Protein AF-A0A356JAR1-F1 (afdb_monomer)

Mean predicted aligned error: 13.8 Å

Solvent-accessible surface area (backbone atoms only — not comparable to full-atom values): 7962 Å² total; per-residue (Å²): 110,67,71,59,52,53,56,46,51,52,55,47,26,56,53,39,48,64,63,37,62,79,44,54,67,64,45,51,50,56,46,52,51,20,52,53,42,21,51,53,11,51,49,42,40,48,52,51,53,51,48,56,52,43,56,74,73,38,99,58,83,70,86,77,63,90,81,60,62,88,55,57,18,58,49,31,30,50,52,14,46,49,47,20,57,72,58,41,41,46,63,52,72,76,45,36,68,58,60,52,51,52,48,52,55,50,52,50,54,50,51,56,50,51,50,52,52,51,52,55,50,53,52,52,51,51,51,52,52,52,51,52,52,53,52,50,56,54,50,54,61,49,56,70,72,75,110

Foldseek 3Di:
DVVVVVVVLVVLLVVLCVVCVVPVVVLCVLQVVLVVLLVVLVVVLVVLVVQVVVVVVDVDPPPDPPPDPPCSSVVSNVSSVVSCSNNSCVCCVVCVVVVVVVVVVVVVVVVVVVVVVVVVVVVVVVVVVVVVVVVVVVVVVVVVVVD

Radius of gyration: 31.81 Å; Cα contacts (8 Å, |Δi|>4): 70; chains: 1; bounding box: 63×24×103 Å

Sequence (147 aa):
MLKRIVNYFDKLEDKVRHRLSRQPILYAFIGGTGVIIFWRGVWHLNDFVVAEILKKSSNVSAIGVDSLPWWDGASSVIAGGAMLLITGILVPSFIGNEVIISGIRKEKKIAEKTEEEVETELEKIKSVEKEMKTVIEKLSGIEEKIV

pLDDT: mean 75.31, std 12.37, range [52.38, 96.0]

Secondary structure (DSSP, 8-state):
-HHHHHHHHHHHHHHHHHHHTTSHHHHHHHHHHHHHHHHHHHHHHHHHHHHHHHHHH-S---TTGGGS-THHHHHHHHHHHHHHHHHT-HHHHHHHHHHHHHHHHHHHHHHHHHHHHHHHHHHHHHHHHHHHHHHHHHHHHHHHHH-

Structure (mmCIF, N/CA/C/O backbone):
data_AF-A0A356JAR1-F1
#
_entry.id   AF-A0A356JAR1-F1
#
loop_
_atom_site.group_PDB
_atom_site.id
_atom_site.type_symbol
_atom_site.label_atom_id
_atom_site.label_alt_id
_atom_site.label_comp_id
_atom_site.label_asym_id
_atom_site.label_entity_id
_atom_site.label_seq_id
_atom_site.pdbx_PDB_ins_code
_atom_site.Cartn_x
_atom_site.Cartn_y
_atom_site.Cartn_z
_atom_site.occupancy
_atom_site.B_iso_or_equiv
_atom_site.auth_seq_id
_atom_site.auth_comp_id
_atom_site.auth_asym_id
_atom_site.auth_atom_id
_atom_site.pdbx_PDB_model_num
ATOM 1 N N . MET A 1 1 ? 16.865 9.811 5.964 1.00 57.25 1 MET A N 1
ATOM 2 C CA . MET A 1 1 ? 16.122 10.330 4.791 1.00 57.25 1 MET A CA 1
ATOM 3 C C . MET A 1 1 ? 15.091 9.335 4.267 1.00 57.25 1 MET A C 1
ATOM 5 O O . MET A 1 1 ? 13.929 9.710 4.207 1.00 57.25 1 MET A O 1
ATOM 9 N N . LEU A 1 2 ? 15.457 8.069 4.018 1.00 52.38 2 LEU A N 1
ATOM 10 C CA . LEU A 1 2 ? 14.526 7.011 3.578 1.00 52.38 2 LEU A CA 1
ATOM 11 C C . LEU A 1 2 ? 13.255 6.873 4.437 1.00 52.38 2 LEU A C 1
ATOM 13 O O . LEU A 1 2 ? 12.162 6.944 3.894 1.00 52.38 2 LEU A O 1
ATOM 17 N N . LYS A 1 3 ? 13.366 6.806 5.773 1.00 64.12 3 LYS A N 1
ATOM 18 C CA . LYS A 1 3 ? 12.192 6.747 6.678 1.00 64.12 3 LYS A CA 1
ATOM 19 C C . LYS A 1 3 ? 11.199 7.903 6.488 1.00 64.12 3 LYS A C 1
ATOM 21 O O . LYS A 1 3 ? 10.002 7.727 6.658 1.00 64.12 3 LYS A O 1
ATOM 26 N N . ARG A 1 4 ? 11.692 9.097 6.144 1.00 60.91 4 ARG A N 1
ATOM 27 C CA . ARG A 1 4 ? 10.862 10.300 5.971 1.00 60.91 4 ARG A CA 1
ATOM 28 C C . ARG A 1 4 ? 10.111 10.272 4.640 1.00 60.91 4 ARG A C 1
ATOM 30 O O . ARG A 1 4 ? 8.975 10.721 4.590 1.00 60.91 4 ARG A O 1
ATOM 37 N N . ILE A 1 5 ? 10.749 9.719 3.608 1.00 61.94 5 ILE A N 1
ATOM 38 C CA . ILE A 1 5 ? 10.155 9.487 2.288 1.00 61.94 5 ILE A CA 1
ATOM 39 C C . ILE A 1 5 ? 9.091 8.391 2.393 1.00 61.94 5 ILE A C 1
ATOM 41 O O . ILE A 1 5 ? 7.964 8.608 1.970 1.00 61.94 5 ILE A O 1
ATOM 45 N N . VAL A 1 6 ? 9.403 7.271 3.049 1.00 65.50 6 VAL A N 1
ATOM 46 C CA . VAL A 1 6 ? 8.445 6.177 3.281 1.00 65.50 6 VAL A CA 1
ATOM 47 C C . VAL A 1 6 ? 7.215 6.681 4.040 1.00 65.50 6 VAL A C 1
ATOM 49 O O . VAL A 1 6 ? 6.108 6.534 3.545 1.00 65.50 6 VAL A O 1
ATOM 52 N N . ASN A 1 7 ? 7.395 7.401 5.153 1.00 69.50 7 ASN A N 1
ATOM 53 C CA . ASN A 1 7 ? 6.271 7.973 5.909 1.00 69.50 7 ASN A CA 1
ATOM 54 C C . ASN A 1 7 ? 5.465 9.028 5.125 1.00 69.50 7 ASN A C 1
ATOM 56 O O . ASN A 1 7 ? 4.324 9.319 5.480 1.00 69.50 7 ASN A O 1
ATOM 60 N N . TYR A 1 8 ? 6.066 9.671 4.120 1.00 69.75 8 TYR A N 1
ATOM 61 C CA . TYR A 1 8 ? 5.371 10.621 3.252 1.00 69.75 8 TYR A CA 1
ATOM 62 C C . TYR A 1 8 ? 4.481 9.891 2.244 1.00 69.75 8 TYR A C 1
ATOM 64 O O . TYR A 1 8 ? 3.321 10.265 2.092 1.00 69.75 8 TYR A O 1
ATOM 72 N N . PHE A 1 9 ? 5.002 8.831 1.618 1.00 66.94 9 PHE A N 1
ATOM 73 C CA . PHE A 1 9 ? 4.233 7.968 0.721 1.00 66.94 9 PHE A CA 1
ATOM 74 C C . PHE A 1 9 ? 3.109 7.230 1.449 1.00 66.94 9 PHE A C 1
ATOM 76 O O . PHE A 1 9 ? 2.009 7.197 0.922 1.00 66.94 9 PHE A O 1
ATOM 83 N N . ASP A 1 10 ? 3.336 6.769 2.679 1.00 67.31 10 ASP A N 1
ATOM 84 C CA . ASP A 1 10 ? 2.324 6.105 3.517 1.00 67.31 10 ASP A CA 1
ATOM 85 C C . ASP A 1 10 ? 1.116 7.033 3.782 1.00 67.31 10 ASP A C 1
ATOM 87 O O . ASP A 1 10 ? -0.041 6.696 3.544 1.00 67.31 10 ASP A O 1
ATOM 91 N N . LYS A 1 11 ? 1.385 8.299 4.136 1.00 72.00 11 LYS A N 1
ATOM 92 C CA . LYS A 1 11 ? 0.337 9.322 4.318 1.00 72.00 11 LYS A CA 1
ATOM 93 C C . LYS A 1 11 ? -0.365 9.720 3.019 1.00 72.00 11 LYS A C 1
ATOM 95 O O . LYS A 1 11 ? -1.522 10.140 3.056 1.00 72.00 11 LYS A O 1
ATOM 100 N N . LEU A 1 12 ? 0.342 9.681 1.890 1.00 69.38 12 LEU A N 1
ATOM 101 C CA . LEU A 1 12 ? -0.227 9.941 0.566 1.00 69.38 12 LEU A CA 1
ATOM 102 C C . LEU A 1 12 ? -1.134 8.789 0.137 1.00 69.38 12 LEU A C 1
ATOM 104 O O . LEU A 1 12 ? -2.244 9.046 -0.324 1.00 69.38 12 LEU A O 1
ATOM 108 N N . GLU A 1 13 ? -0.693 7.551 0.352 1.00 67.94 13 GLU A N 1
ATOM 109 C CA . GLU A 1 13 ? -1.439 6.327 0.083 1.00 67.94 13 GLU A CA 1
ATOM 110 C C . GLU A 1 13 ? -2.747 6.309 0.870 1.00 67.94 13 GLU A C 1
ATOM 112 O O . GLU A 1 13 ? -3.807 6.197 0.257 1.00 67.94 13 GLU A O 1
ATOM 117 N N . ASP A 1 14 ? -2.711 6.544 2.183 1.00 69.00 14 ASP A N 1
ATOM 118 C CA . ASP A 1 14 ? -3.917 6.590 3.019 1.00 69.00 14 ASP A CA 1
ATOM 119 C C . ASP A 1 14 ? -4.912 7.657 2.545 1.00 69.00 14 ASP A C 1
ATOM 121 O O . ASP A 1 14 ? -6.127 7.437 2.489 1.00 69.00 14 ASP A O 1
ATOM 125 N N . LYS A 1 15 ? -4.405 8.827 2.145 1.00 70.69 15 LYS A N 1
ATOM 126 C CA . LYS A 1 15 ? -5.236 9.951 1.699 1.00 70.69 15 LYS A CA 1
ATOM 127 C C . LYS A 1 15 ? -5.864 9.699 0.330 1.00 70.69 15 LYS A C 1
ATOM 129 O O . LYS A 1 15 ? -7.029 10.044 0.115 1.00 70.69 15 LYS A O 1
ATOM 134 N N . VAL A 1 16 ? -5.108 9.106 -0.592 1.00 69.31 16 VAL A N 1
ATOM 135 C CA . VAL A 1 16 ? -5.587 8.719 -1.924 1.00 69.31 16 VAL A CA 1
ATOM 136 C C . VAL A 1 16 ? -6.572 7.562 -1.801 1.00 69.31 16 VAL A C 1
ATOM 138 O O . VAL A 1 16 ? -7.661 7.653 -2.361 1.00 69.31 16 VAL A O 1
ATOM 141 N N . ARG A 1 17 ? -6.269 6.545 -0.989 1.00 68.06 17 ARG A N 1
ATOM 142 C CA . ARG A 1 17 ? -7.137 5.394 -0.716 1.00 68.06 17 ARG A CA 1
ATOM 143 C C . ARG A 1 17 ? -8.472 5.825 -0.106 1.00 68.06 17 ARG A C 1
ATOM 145 O O . ARG A 1 17 ? -9.517 5.394 -0.584 1.00 68.06 17 ARG A O 1
ATOM 152 N N . HIS A 1 18 ? -8.467 6.738 0.867 1.00 68.00 18 HIS A N 1
ATOM 153 C CA . HIS A 1 18 ? -9.699 7.268 1.463 1.00 68.00 18 HIS A CA 1
ATOM 154 C C . HIS A 1 18 ? -10.546 8.084 0.469 1.00 68.00 18 HIS A C 1
ATOM 156 O O . HIS A 1 18 ? -11.774 8.004 0.475 1.00 68.00 18 HIS A O 1
ATOM 162 N N . ARG A 1 19 ? -9.908 8.877 -0.402 1.00 65.00 19 ARG A N 1
ATOM 163 C CA . ARG A 1 19 ? -10.613 9.730 -1.372 1.00 65.00 19 ARG A CA 1
ATOM 164 C C . ARG A 1 19 ? -11.127 8.947 -2.583 1.00 65.00 19 ARG A C 1
ATOM 166 O O . ARG A 1 19 ? -12.219 9.246 -3.058 1.00 65.00 19 ARG A O 1
ATOM 173 N N . LEU A 1 20 ? -10.370 7.964 -3.072 1.00 59.41 20 LEU A N 1
ATOM 174 C CA . LEU A 1 20 ? -10.729 7.158 -4.242 1.00 59.41 20 LEU A CA 1
ATOM 175 C C . LEU A 1 20 ? -11.596 5.936 -3.912 1.00 59.41 20 LEU A C 1
ATOM 177 O O . LEU A 1 20 ? -12.285 5.461 -4.811 1.00 59.41 20 LEU A O 1
ATOM 181 N N . SER A 1 21 ? -11.682 5.474 -2.655 1.00 58.75 21 SER A N 1
ATOM 182 C CA . SER A 1 21 ? -12.635 4.407 -2.282 1.00 58.75 21 SER A CA 1
ATOM 183 C C . SER A 1 21 ? -14.102 4.821 -2.443 1.00 58.75 21 SER A C 1
ATOM 185 O O . SER A 1 21 ? -14.976 3.966 -2.551 1.00 58.75 21 SER A O 1
ATOM 187 N N . ARG A 1 22 ? -14.378 6.129 -2.540 1.00 72.38 22 ARG A N 1
ATOM 188 C CA . ARG A 1 22 ? -15.699 6.659 -2.905 1.00 72.38 22 ARG A CA 1
ATOM 189 C C . ARG A 1 22 ? -16.071 6.400 -4.373 1.00 72.38 22 ARG A C 1
ATOM 191 O O . ARG A 1 22 ? -17.247 6.486 -4.710 1.00 72.38 22 ARG A O 1
ATOM 198 N N . GLN A 1 23 ? -15.102 6.083 -5.239 1.00 75.00 23 GLN A N 1
ATOM 199 C CA . GLN A 1 23 ? -15.303 5.726 -6.650 1.00 75.00 23 GLN A CA 1
ATOM 200 C C . GLN A 1 23 ? -14.437 4.505 -7.034 1.00 75.00 23 GLN A C 1
ATOM 202 O O . GLN A 1 23 ? -13.480 4.632 -7.807 1.00 75.00 23 GLN A O 1
ATOM 207 N N . PRO A 1 24 ? -14.770 3.304 -6.518 1.00 72.19 24 PRO A N 1
ATOM 208 C CA . PRO A 1 24 ? -13.902 2.125 -6.594 1.00 72.19 24 PRO A CA 1
ATOM 209 C C . PRO A 1 24 ? -13.610 1.664 -8.031 1.00 72.19 24 PRO A C 1
ATOM 211 O O . PRO A 1 24 ? -12.517 1.185 -8.313 1.00 72.19 24 PRO A O 1
ATOM 214 N N . ILE A 1 25 ? -14.551 1.859 -8.959 1.00 75.12 25 ILE A N 1
ATOM 215 C CA . ILE A 1 25 ? -14.415 1.427 -10.360 1.00 75.12 25 ILE A CA 1
ATOM 216 C C . ILE A 1 25 ? -13.356 2.253 -11.104 1.00 75.12 25 ILE A C 1
ATOM 218 O O . ILE A 1 25 ? -12.477 1.691 -11.753 1.00 75.12 25 ILE A O 1
ATOM 222 N N . LEU A 1 26 ? -13.400 3.585 -10.988 1.00 73.75 26 LEU A N 1
ATOM 223 C CA . LEU A 1 26 ? -12.426 4.471 -11.638 1.00 73.75 26 LEU A CA 1
ATOM 224 C C . LEU A 1 26 ? -11.023 4.264 -11.066 1.00 73.75 26 LEU A C 1
ATOM 226 O O . LEU A 1 26 ? -10.040 4.268 -11.805 1.00 73.75 26 LEU A O 1
ATOM 230 N N . TYR A 1 27 ? -10.941 4.032 -9.756 1.00 73.12 27 TYR A N 1
ATOM 231 C CA . TYR A 1 27 ? -9.687 3.713 -9.091 1.00 73.12 27 TYR A CA 1
ATOM 232 C C . TYR A 1 27 ? -9.073 2.414 -9.607 1.00 73.12 27 TYR A C 1
ATOM 234 O O . TYR A 1 27 ? -7.905 2.403 -9.993 1.00 73.12 27 TYR A O 1
ATOM 242 N N . ALA A 1 28 ? -9.870 1.345 -9.673 1.00 75.31 28 ALA A N 1
ATOM 243 C CA . ALA A 1 28 ? -9.426 0.061 -10.199 1.00 75.31 28 ALA A CA 1
ATOM 244 C C . ALA A 1 28 ? -8.989 0.170 -11.666 1.00 75.31 28 ALA A C 1
ATOM 246 O O . ALA A 1 28 ? -7.995 -0.435 -12.056 1.00 75.31 28 ALA A O 1
ATOM 247 N N . PHE A 1 29 ? -9.681 0.983 -12.468 1.00 81.06 29 PHE A N 1
ATOM 248 C CA . PHE A 1 29 ? -9.345 1.183 -13.873 1.00 81.06 29 PHE A CA 1
ATOM 249 C C . PHE A 1 29 ? -8.012 1.920 -14.066 1.00 81.06 29 PHE A C 1
ATOM 251 O O . PHE A 1 29 ? -7.143 1.445 -14.798 1.00 81.06 29 PHE A O 1
ATOM 258 N N . ILE A 1 30 ? -7.812 3.053 -13.384 1.00 80.69 30 ILE A N 1
ATOM 259 C CA . ILE A 1 30 ? -6.566 3.835 -13.466 1.00 80.69 30 ILE A CA 1
ATOM 260 C C . ILE A 1 30 ? -5.401 3.035 -12.873 1.00 80.69 30 ILE A C 1
ATOM 262 O O . ILE A 1 30 ? -4.322 2.980 -13.461 1.00 80.69 30 ILE A O 1
ATOM 266 N N . GLY A 1 31 ? -5.637 2.371 -11.741 1.00 77.25 31 GLY A N 1
ATOM 267 C CA . GLY A 1 31 ? -4.671 1.498 -11.091 1.00 77.25 31 GLY A CA 1
ATOM 268 C C . GLY A 1 31 ? -4.243 0.329 -11.963 1.00 77.25 31 GLY A C 1
ATOM 269 O O . GLY A 1 31 ? -3.055 0.160 -12.222 1.00 77.25 31 GLY A O 1
ATOM 270 N N . GLY A 1 32 ? -5.209 -0.437 -12.471 1.00 79.19 32 GLY A N 1
ATOM 271 C CA . GLY A 1 32 ? -4.961 -1.573 -13.356 1.00 79.19 32 GLY A CA 1
ATOM 272 C C . GLY A 1 32 ? -4.240 -1.162 -14.638 1.00 79.19 32 GLY A C 1
ATOM 273 O O . GLY A 1 32 ? -3.269 -1.805 -15.029 1.00 79.19 32 GLY A O 1
ATOM 274 N N . THR A 1 33 ? -4.633 -0.038 -15.242 1.00 83.31 33 THR A N 1
ATOM 275 C CA . THR A 1 33 ? -3.934 0.525 -16.409 1.00 83.31 33 THR A CA 1
ATOM 276 C C . THR A 1 33 ? -2.484 0.882 -16.070 1.00 83.31 33 THR A C 1
ATOM 278 O O . THR A 1 33 ? -1.575 0.541 -16.825 1.00 83.31 33 THR A O 1
ATOM 281 N N . GLY A 1 34 ? -2.246 1.499 -14.909 1.00 81.69 34 GLY A N 1
ATOM 282 C CA . GLY A 1 34 ? -0.902 1.804 -14.415 1.00 81.69 34 GLY A CA 1
ATOM 283 C C . GLY A 1 34 ? -0.034 0.556 -14.227 1.00 81.69 34 GLY A C 1
ATOM 284 O O . GLY A 1 34 ? 1.128 0.567 -14.629 1.00 81.69 34 GLY A O 1
ATOM 285 N N . VAL A 1 35 ? -0.597 -0.537 -13.693 1.00 82.62 35 VAL A N 1
ATOM 286 C CA . VAL A 1 35 ? 0.111 -1.822 -13.526 1.00 82.62 35 VAL A CA 1
ATOM 287 C C . VAL A 1 35 ? 0.503 -2.403 -14.881 1.00 82.62 35 VAL A C 1
ATOM 289 O O . VAL A 1 35 ? 1.646 -2.818 -15.065 1.00 82.62 35 VAL A O 1
ATOM 292 N N . ILE A 1 36 ? -0.415 -2.393 -15.850 1.00 84.56 36 ILE A N 1
ATOM 293 C CA . ILE A 1 36 ? -0.160 -2.925 -17.194 1.00 84.56 36 ILE A CA 1
ATOM 294 C C . ILE A 1 36 ? 0.925 -2.106 -17.906 1.00 84.56 36 ILE A C 1
ATOM 296 O O . ILE A 1 36 ? 1.843 -2.691 -18.476 1.00 84.56 36 ILE A O 1
ATOM 300 N N . ILE A 1 37 ? 0.863 -0.770 -17.850 1.00 81.44 37 ILE A N 1
ATOM 301 C CA . ILE A 1 37 ? 1.880 0.112 -18.450 1.00 81.44 37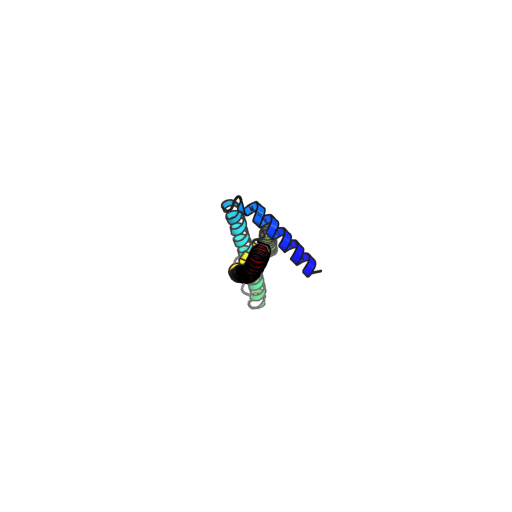 ILE A CA 1
ATOM 302 C C . ILE A 1 37 ? 3.242 -0.105 -17.789 1.00 81.44 37 ILE A C 1
ATOM 304 O O . ILE A 1 37 ? 4.252 -0.199 -18.486 1.00 81.44 37 ILE A O 1
ATOM 308 N N . PHE A 1 38 ? 3.271 -0.226 -16.461 1.00 83.25 38 PHE A N 1
ATOM 309 C CA . PHE A 1 38 ? 4.498 -0.499 -15.725 1.00 83.25 38 PHE A CA 1
ATOM 310 C C . PHE A 1 38 ? 5.114 -1.836 -16.145 1.00 83.25 38 PHE A C 1
ATOM 312 O O . PHE A 1 38 ? 6.284 -1.879 -16.514 1.00 83.25 38 PHE A O 1
ATOM 319 N N . TRP A 1 39 ? 4.325 -2.915 -16.152 1.00 79.69 39 TRP A N 1
ATOM 320 C CA . TRP A 1 39 ? 4.818 -4.237 -16.532 1.00 79.69 39 TRP A CA 1
ATOM 321 C C . TRP A 1 39 ? 5.261 -4.275 -17.994 1.00 79.69 39 TRP A C 1
ATOM 323 O O . TRP A 1 39 ? 6.319 -4.818 -18.297 1.00 79.69 39 TRP A O 1
ATOM 333 N N . ARG A 1 40 ? 4.521 -3.618 -18.895 1.00 80.19 40 ARG A N 1
ATOM 334 C CA . ARG A 1 40 ? 4.929 -3.434 -20.294 1.00 80.19 40 ARG A CA 1
ATOM 335 C C . ARG A 1 40 ? 6.297 -2.754 -20.397 1.00 80.19 40 ARG A C 1
ATOM 337 O O . ARG A 1 40 ? 7.132 -3.199 -21.177 1.00 80.19 40 ARG A O 1
ATOM 344 N N . GLY A 1 41 ? 6.551 -1.723 -19.594 1.00 80.25 41 GLY A N 1
ATOM 345 C CA . GLY A 1 41 ? 7.863 -1.081 -19.543 1.00 80.25 41 GLY A CA 1
ATOM 346 C C . GLY A 1 41 ? 8.969 -1.997 -19.022 1.00 80.25 41 GLY A C 1
ATOM 347 O O . GLY A 1 41 ? 10.073 -1.983 -19.561 1.00 80.25 41 GLY A O 1
ATOM 348 N N . VAL A 1 42 ? 8.673 -2.842 -18.028 1.00 77.81 42 VAL A N 1
ATOM 349 C CA . VAL A 1 42 ? 9.624 -3.844 -17.513 1.00 77.81 42 VAL A CA 1
ATOM 350 C C . VAL A 1 42 ? 10.014 -4.843 -18.608 1.00 77.81 42 VAL A C 1
ATOM 352 O O . VAL A 1 42 ? 11.199 -5.147 -18.743 1.00 77.81 42 VAL A O 1
ATOM 355 N N . TRP A 1 43 ? 9.061 -5.295 -19.432 1.00 75.12 43 TRP A N 1
ATOM 356 C CA . TRP A 1 43 ? 9.353 -6.145 -20.594 1.00 75.12 43 TRP A CA 1
ATOM 357 C C . TRP A 1 43 ? 10.264 -5.451 -21.601 1.00 75.12 43 TRP A C 1
ATOM 359 O O . TRP A 1 43 ? 11.291 -6.009 -21.960 1.00 75.12 43 TRP A O 1
ATOM 369 N N . HIS A 1 44 ? 9.959 -4.213 -21.992 1.00 75.75 44 HIS A N 1
ATOM 370 C CA . HIS A 1 44 ? 10.800 -3.475 -22.939 1.00 75.75 44 HIS A CA 1
ATOM 371 C C . HIS A 1 44 ? 12.207 -3.184 -22.395 1.00 75.75 44 HIS A C 1
ATOM 373 O O . HIS A 1 44 ? 13.176 -3.179 -23.154 1.00 75.75 44 HIS A O 1
ATOM 379 N N . LEU A 1 45 ? 12.344 -2.978 -21.082 1.00 74.00 45 LEU A N 1
ATOM 380 C CA . LEU A 1 45 ? 13.649 -2.857 -20.437 1.00 74.00 45 LEU A CA 1
ATOM 381 C C . LEU A 1 45 ? 14.425 -4.182 -20.492 1.00 74.00 45 LEU A C 1
ATOM 383 O O . LEU A 1 45 ? 15.621 -4.179 -20.780 1.00 74.00 45 LEU A O 1
ATOM 387 N N . ASN A 1 46 ? 13.749 -5.307 -20.251 1.00 71.25 46 ASN A N 1
ATOM 388 C CA . ASN A 1 46 ? 14.346 -6.632 -20.372 1.00 71.25 46 ASN A CA 1
ATOM 389 C C . ASN A 1 46 ? 14.749 -6.943 -21.820 1.00 71.25 46 ASN A C 1
ATOM 391 O O . ASN A 1 46 ? 15.867 -7.393 -22.045 1.00 71.25 46 ASN A O 1
ATOM 395 N N . ASP A 1 47 ? 13.891 -6.651 -22.796 1.00 69.00 47 ASP A N 1
ATOM 396 C CA . ASP A 1 47 ? 14.171 -6.846 -24.221 1.00 69.00 47 ASP A CA 1
ATOM 397 C C . ASP A 1 47 ? 15.392 -6.032 -24.665 1.00 69.00 47 ASP A C 1
ATOM 399 O O . ASP A 1 47 ? 16.246 -6.550 -25.381 1.00 69.00 47 ASP A O 1
ATOM 403 N N . PHE A 1 48 ? 15.531 -4.790 -24.183 1.00 68.69 48 PHE A N 1
ATOM 404 C CA . PHE A 1 48 ? 16.717 -3.966 -24.421 1.00 68.69 48 PHE A CA 1
ATOM 405 C C . PHE A 1 48 ? 17.988 -4.595 -23.829 1.00 68.69 48 PHE A C 1
ATOM 407 O O . PHE A 1 48 ? 18.995 -4.722 -24.523 1.00 68.69 48 PHE A O 1
ATOM 414 N N . VAL A 1 49 ? 17.949 -5.034 -22.566 1.00 69.62 49 VAL A N 1
ATOM 415 C CA . VAL A 1 49 ? 19.102 -5.662 -21.894 1.00 69.62 49 VAL A CA 1
ATOM 416 C C . VAL A 1 49 ? 19.496 -6.974 -22.575 1.00 69.62 49 VAL A C 1
ATOM 418 O O . VAL A 1 49 ? 20.675 -7.216 -22.826 1.00 69.62 49 VAL A O 1
ATOM 421 N N . VAL A 1 50 ? 18.517 -7.814 -22.909 1.00 68.25 50 VAL A N 1
ATOM 422 C CA . VAL A 1 50 ? 18.722 -9.090 -23.600 1.00 68.25 50 VAL A CA 1
ATOM 423 C C . VAL A 1 50 ? 19.275 -8.860 -25.006 1.00 68.25 50 VAL A C 1
ATOM 425 O O . VAL A 1 50 ? 20.217 -9.547 -25.397 1.00 68.25 50 VAL A O 1
ATOM 428 N N . ALA A 1 51 ? 18.768 -7.868 -25.742 1.00 66.56 51 ALA A N 1
ATOM 429 C CA . ALA A 1 51 ? 19.296 -7.498 -27.050 1.00 66.56 51 ALA A CA 1
ATOM 430 C C . ALA A 1 51 ? 20.742 -6.988 -26.976 1.00 66.56 51 ALA A C 1
ATOM 432 O O . ALA A 1 51 ? 21.560 -7.382 -27.803 1.00 66.56 51 ALA A O 1
ATOM 433 N N . GLU A 1 52 ? 21.087 -6.172 -25.979 1.00 65.69 52 GLU A N 1
ATOM 434 C CA . GLU A 1 52 ? 22.451 -5.666 -25.785 1.00 65.69 52 GLU A CA 1
ATOM 435 C C . GLU A 1 52 ? 23.436 -6.800 -25.437 1.00 65.69 52 GLU A C 1
ATOM 437 O O . GLU A 1 52 ? 24.561 -6.848 -25.938 1.00 65.69 52 GLU A O 1
ATOM 442 N N . ILE A 1 53 ? 22.999 -7.777 -24.635 1.00 66.56 53 ILE A N 1
ATOM 443 C CA . ILE A 1 53 ? 23.790 -8.966 -24.283 1.00 66.56 53 ILE A CA 1
ATOM 444 C C . ILE A 1 53 ? 23.946 -9.910 -25.489 1.00 66.56 53 ILE A C 1
ATOM 446 O O . ILE A 1 53 ? 25.048 -10.399 -25.750 1.00 66.56 53 ILE A O 1
ATOM 450 N N . LEU A 1 54 ? 22.878 -10.142 -26.259 1.00 64.00 54 LEU A N 1
ATOM 451 C CA . LEU A 1 54 ? 22.891 -10.995 -27.455 1.00 64.00 54 LEU A CA 1
ATOM 452 C C . LEU A 1 54 ? 23.709 -10.387 -28.603 1.00 64.00 54 LEU A C 1
ATOM 454 O O . LEU A 1 54 ? 24.484 -11.116 -29.226 1.00 64.00 54 LEU A O 1
ATOM 458 N N . LYS A 1 55 ? 23.624 -9.064 -28.828 1.00 62.41 55 LYS A N 1
ATOM 459 C CA . LYS A 1 55 ? 24.479 -8.320 -29.780 1.00 62.41 55 LYS A CA 1
ATOM 460 C C . LYS A 1 55 ? 25.966 -8.483 -29.450 1.00 62.41 55 LYS A C 1
ATOM 462 O O . LYS A 1 55 ? 26.799 -8.511 -30.350 1.00 62.41 55 LYS A O 1
ATOM 467 N N . LYS A 1 56 ? 26.305 -8.628 -28.166 1.00 62.56 56 LYS A N 1
ATOM 468 C CA . LYS A 1 56 ? 27.681 -8.827 -27.691 1.00 62.56 56 LYS A CA 1
ATOM 469 C C . LYS A 1 56 ? 28.162 -10.282 -27.782 1.00 62.56 56 LYS A C 1
ATOM 471 O O . LYS A 1 56 ? 29.364 -10.512 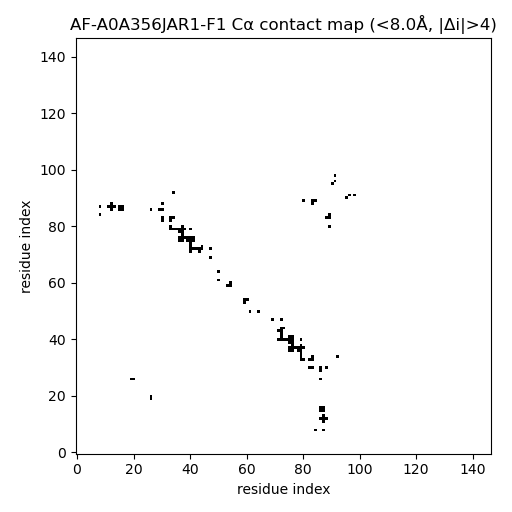-27.868 1.00 62.56 56 LYS A O 1
ATOM 476 N N . SER A 1 57 ? 27.248 -11.257 -27.750 1.00 57.28 57 SER A N 1
ATOM 477 C CA . SER A 1 57 ? 27.566 -12.695 -27.723 1.00 57.28 57 SER A CA 1
ATOM 478 C C . SER A 1 57 ? 27.519 -13.377 -29.093 1.00 57.28 57 SER A C 1
ATOM 480 O O . SER A 1 57 ? 28.135 -14.424 -29.274 1.00 57.28 57 SER A O 1
ATOM 482 N N . SER A 1 58 ? 26.788 -12.828 -30.057 1.00 53.34 58 SER A N 1
ATOM 483 C CA . SER A 1 58 ? 26.686 -13.378 -31.406 1.00 53.34 58 SER A CA 1
A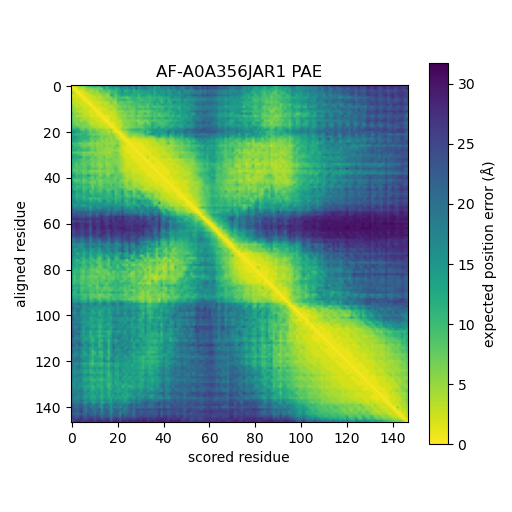TOM 484 C C . SER A 1 58 ? 26.580 -12.232 -32.403 1.00 53.34 58 SER A C 1
ATOM 486 O O . SER A 1 58 ? 25.746 -11.352 -32.221 1.00 53.34 58 SER A O 1
ATOM 488 N N . ASN A 1 59 ? 27.378 -12.264 -33.477 1.00 54.50 59 ASN A N 1
ATOM 489 C CA . ASN A 1 59 ? 27.246 -11.390 -34.657 1.00 54.50 59 ASN A CA 1
ATOM 490 C C . ASN A 1 59 ? 25.946 -11.693 -35.443 1.00 54.50 59 ASN A C 1
ATOM 492 O O . ASN A 1 59 ? 25.956 -11.820 -36.664 1.00 54.50 59 ASN A O 1
ATOM 496 N N . VAL A 1 60 ? 24.827 -11.884 -34.747 1.00 56.00 60 VAL A N 1
ATOM 497 C CA . VAL A 1 60 ? 23.503 -12.092 -35.318 1.00 56.00 60 VAL A CA 1
ATOM 498 C C . VAL A 1 60 ? 22.706 -10.835 -35.018 1.00 56.00 60 VAL A C 1
ATOM 500 O O . VAL A 1 60 ? 22.298 -10.576 -33.887 1.00 56.00 60 VAL A O 1
ATOM 503 N N . SER A 1 61 ? 22.502 -10.038 -36.059 1.00 54.62 61 SER A N 1
ATOM 504 C CA . SER A 1 61 ? 21.535 -8.952 -36.090 1.00 54.62 61 SER A CA 1
ATOM 505 C C . SER A 1 61 ? 20.133 -9.553 -35.993 1.00 54.62 61 SER A C 1
ATOM 507 O O . SER A 1 61 ? 19.511 -9.908 -36.994 1.00 54.62 61 SER A O 1
ATOM 509 N N . ALA A 1 62 ? 19.647 -9.717 -34.760 1.00 53.47 62 ALA A N 1
ATOM 510 C CA . ALA A 1 62 ? 18.260 -10.069 -34.503 1.00 53.47 62 ALA A CA 1
ATOM 511 C C . ALA A 1 62 ? 17.362 -8.962 -35.076 1.00 53.47 62 ALA A C 1
ATOM 513 O O . ALA A 1 62 ? 17.318 -7.831 -34.590 1.00 53.47 62 ALA A O 1
ATOM 514 N N . ILE A 1 63 ? 16.706 -9.320 -36.175 1.00 53.50 63 ILE A N 1
ATOM 515 C CA . ILE A 1 63 ? 15.785 -8.521 -36.974 1.00 53.50 63 ILE A CA 1
ATOM 516 C C . ILE A 1 63 ? 14.731 -7.888 -36.048 1.00 53.50 63 ILE A C 1
ATOM 518 O O . ILE A 1 63 ? 13.945 -8.604 -35.434 1.00 53.50 63 ILE A O 1
ATOM 522 N N . GLY A 1 64 ? 14.715 -6.551 -35.955 1.00 55.94 64 GLY A N 1
ATOM 523 C CA . GLY A 1 64 ? 13.599 -5.777 -35.386 1.00 55.94 64 GLY A CA 1
ATOM 524 C C . GLY A 1 64 ? 13.892 -4.879 -34.176 1.00 55.94 64 GLY A C 1
ATOM 525 O O . GLY A 1 64 ? 13.026 -4.091 -33.810 1.00 55.94 64 GLY A O 1
ATOM 526 N N . VAL A 1 65 ? 15.082 -4.934 -33.565 1.00 52.81 65 VAL A N 1
ATOM 527 C CA . VAL A 1 65 ? 15.387 -4.130 -32.354 1.00 52.81 65 VAL A CA 1
ATOM 528 C C . VAL A 1 65 ? 15.842 -2.696 -32.677 1.00 52.81 65 VAL A C 1
ATOM 530 O O . VAL A 1 65 ? 15.774 -1.812 -31.829 1.00 52.81 65 VAL A O 1
ATOM 533 N N . ASP A 1 66 ? 16.260 -2.421 -33.912 1.00 52.75 66 ASP A N 1
ATOM 534 C CA . ASP A 1 66 ? 16.903 -1.144 -34.259 1.00 52.75 66 ASP A CA 1
ATOM 535 C C . ASP A 1 66 ? 15.929 0.047 -34.400 1.00 52.75 66 ASP A C 1
ATOM 537 O O . ASP A 1 66 ? 16.374 1.187 -34.525 1.00 52.75 66 ASP A O 1
ATOM 541 N N . SER A 1 67 ? 14.609 -0.176 -34.351 1.00 57.12 67 SER A N 1
ATOM 542 C CA . SER A 1 67 ? 13.603 0.892 -34.487 1.00 57.12 67 SER A CA 1
ATOM 543 C C . SER A 1 67 ? 12.956 1.346 -33.177 1.00 57.12 67 SER A C 1
ATOM 545 O O . SER A 1 67 ? 12.140 2.267 -33.208 1.00 57.12 67 SER A O 1
ATOM 547 N N . LEU A 1 68 ? 13.273 0.725 -32.037 1.00 56.81 68 LEU A N 1
ATOM 548 C CA . LEU A 1 68 ? 12.738 1.156 -30.745 1.00 56.81 68 LEU A CA 1
ATOM 549 C C . LEU A 1 68 ? 13.753 2.062 -30.039 1.00 56.81 68 LEU A C 1
ATOM 551 O O . LEU A 1 68 ? 14.888 1.645 -29.800 1.00 56.81 68 LEU A O 1
ATOM 555 N N . PRO A 1 69 ? 13.385 3.313 -29.709 1.00 65.56 69 PRO A N 1
ATOM 556 C CA . PRO A 1 69 ? 14.278 4.198 -28.986 1.00 65.56 69 PRO A CA 1
ATOM 557 C C . PRO A 1 69 ? 14.682 3.576 -27.646 1.00 65.56 69 PRO A C 1
ATOM 559 O O . PRO A 1 69 ? 13.833 3.123 -26.885 1.00 65.56 69 PRO A O 1
ATOM 562 N N . TRP A 1 70 ? 15.972 3.624 -27.315 1.00 61.31 70 TRP A N 1
ATOM 563 C CA . TRP A 1 70 ? 16.547 3.135 -26.049 1.00 61.31 70 TRP A CA 1
ATOM 564 C C . TRP A 1 70 ? 15.863 3.686 -24.779 1.00 61.31 70 TRP A C 1
ATOM 566 O O . TRP A 1 70 ? 16.004 3.126 -23.694 1.00 61.31 70 TRP A O 1
ATOM 576 N N . TRP A 1 71 ? 15.109 4.782 -24.906 1.00 65.56 71 TRP A N 1
ATOM 577 C CA . TRP A 1 71 ? 14.356 5.411 -23.826 1.00 65.56 71 TRP A CA 1
ATOM 578 C C . TRP A 1 71 ? 12.904 4.916 -23.6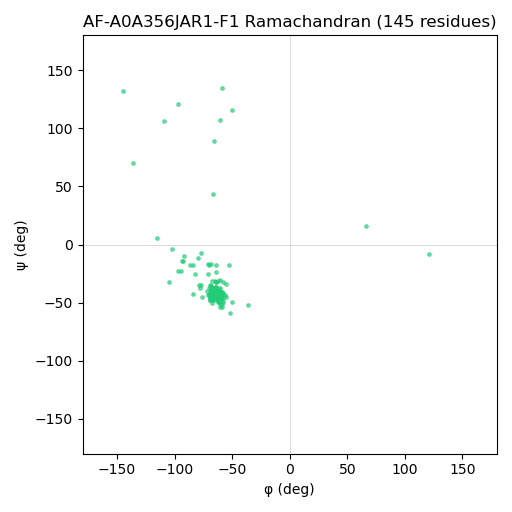92 1.00 65.56 71 TRP A C 1
ATOM 580 O O . TRP A 1 71 ? 12.266 5.236 -22.690 1.00 65.56 71 TRP A O 1
ATOM 590 N N . ASP A 1 72 ? 12.364 4.132 -24.632 1.00 68.75 72 ASP A N 1
ATOM 591 C CA . ASP A 1 72 ? 10.962 3.670 -24.614 1.00 68.75 72 ASP A CA 1
ATOM 592 C C . ASP A 1 72 ? 10.679 2.751 -23.407 1.00 68.75 72 ASP A C 1
ATOM 594 O O . ASP A 1 72 ? 9.720 2.949 -22.658 1.00 68.75 72 ASP A O 1
ATOM 598 N N . GLY A 1 73 ? 11.594 1.822 -23.1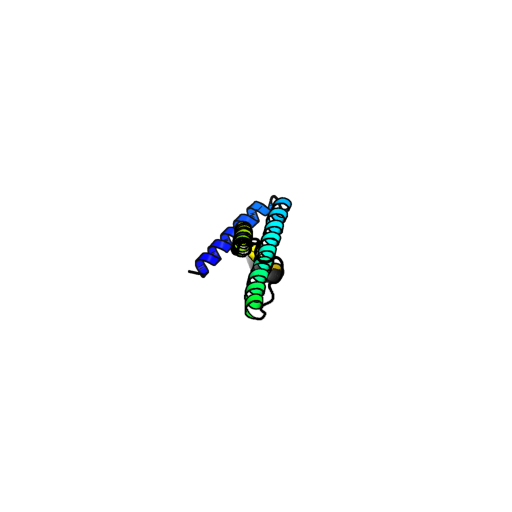04 1.00 69.00 73 GLY A N 1
ATOM 599 C CA . GLY A 1 73 ? 11.498 0.963 -21.916 1.00 69.00 73 GLY A CA 1
ATOM 600 C C . GLY A 1 73 ? 11.665 1.729 -20.598 1.00 69.00 73 GLY A C 1
ATOM 601 O O . GLY A 1 73 ? 10.851 1.609 -19.685 1.00 69.00 73 GLY A O 1
ATOM 602 N N . ALA A 1 74 ? 12.683 2.586 -20.495 1.00 75.00 74 ALA A N 1
ATOM 603 C CA . ALA A 1 74 ? 12.923 3.361 -19.276 1.00 75.00 74 ALA A CA 1
ATOM 604 C C . ALA A 1 74 ? 11.798 4.375 -18.993 1.00 75.00 74 ALA A C 1
ATOM 606 O O . ALA A 1 74 ? 11.371 4.532 -17.848 1.00 75.00 74 ALA A O 1
ATOM 607 N N . SER A 1 75 ? 11.280 5.041 -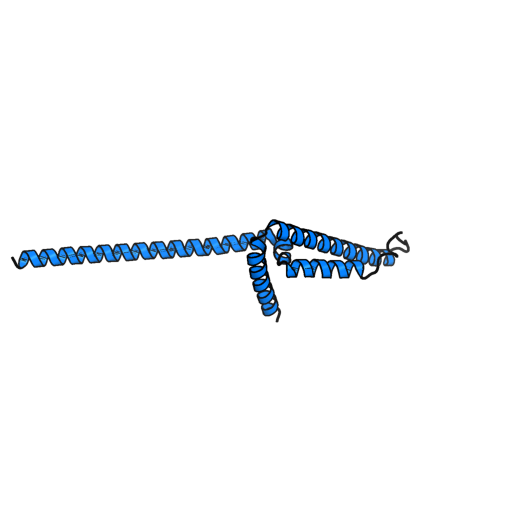20.029 1.00 72.44 75 SER A N 1
ATOM 608 C CA . SER A 1 75 ? 10.209 6.032 -19.891 1.00 72.44 75 SER A CA 1
ATOM 609 C C . SER A 1 75 ? 8.876 5.407 -19.491 1.00 72.44 75 SER A C 1
ATOM 611 O O . SER A 1 75 ? 8.180 5.970 -18.650 1.00 72.44 75 SER A O 1
ATOM 613 N N . SER A 1 76 ? 8.542 4.225 -20.009 1.00 73.25 76 SER A N 1
ATOM 614 C CA . SER A 1 76 ? 7.317 3.506 -19.645 1.00 73.25 76 SER A CA 1
ATOM 615 C C . SER A 1 76 ? 7.357 2.945 -18.218 1.00 73.25 76 SER A C 1
ATOM 617 O O . SER A 1 76 ? 6.357 3.050 -17.506 1.00 73.25 76 SER A O 1
ATOM 619 N N . VAL A 1 77 ? 8.513 2.461 -17.741 1.00 79.62 77 VAL A N 1
ATOM 620 C CA . VAL A 1 77 ? 8.705 2.083 -16.325 1.00 79.62 77 VAL A CA 1
ATOM 621 C C . VAL A 1 77 ? 8.543 3.295 -15.407 1.00 79.62 77 VAL A C 1
ATOM 623 O O . VAL A 1 77 ? 7.845 3.212 -14.396 1.00 79.62 77 VAL A O 1
ATOM 626 N N . ILE A 1 78 ? 9.145 4.436 -15.758 1.00 80.94 78 ILE A N 1
ATOM 627 C CA . ILE A 1 78 ? 9.048 5.666 -14.959 1.00 80.94 78 ILE A CA 1
ATOM 628 C C . ILE A 1 78 ? 7.614 6.211 -14.970 1.00 80.94 78 ILE A C 1
ATOM 630 O O . ILE A 1 78 ? 7.096 6.568 -13.914 1.00 80.94 78 ILE A O 1
ATOM 63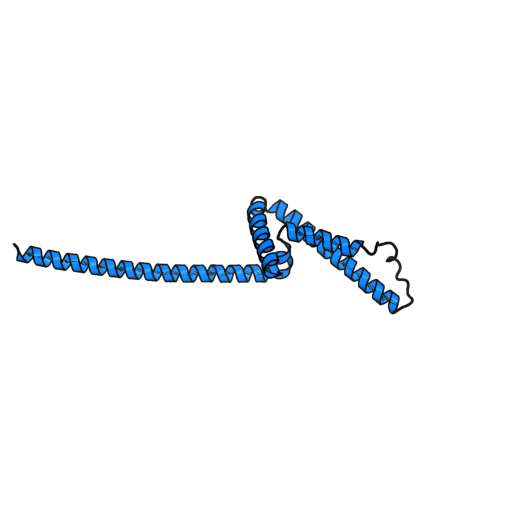4 N N . ALA A 1 79 ? 6.946 6.238 -16.125 1.00 77.44 79 ALA A N 1
ATOM 635 C CA . ALA A 1 79 ? 5.575 6.726 -16.257 1.00 77.44 79 ALA A CA 1
ATOM 636 C C . ALA A 1 79 ? 4.564 5.824 -15.529 1.00 77.44 79 ALA A C 1
ATOM 638 O O . ALA A 1 79 ? 3.735 6.322 -14.764 1.00 77.44 79 ALA A O 1
ATOM 639 N N . GLY A 1 80 ? 4.663 4.502 -15.704 1.00 75.38 80 GLY A N 1
ATOM 640 C CA . GLY A 1 80 ? 3.834 3.527 -14.994 1.00 75.38 80 GLY A CA 1
ATOM 641 C C . GLY A 1 80 ? 4.096 3.547 -13.488 1.00 75.38 80 GLY A C 1
ATOM 642 O O . GLY A 1 80 ? 3.161 3.586 -12.692 1.00 75.38 80 GLY A O 1
ATOM 643 N N . GLY A 1 81 ? 5.365 3.627 -13.081 1.00 80.06 81 GLY A N 1
ATOM 644 C CA . GLY A 1 81 ? 5.764 3.735 -11.680 1.00 80.06 81 GLY A CA 1
ATOM 645 C C . GLY A 1 81 ? 5.242 5.017 -11.034 1.00 80.06 81 GLY A C 1
ATOM 646 O O . GLY A 1 81 ? 4.690 4.969 -9.939 1.00 80.06 81 GLY A O 1
ATOM 647 N N . ALA A 1 82 ? 5.326 6.153 -11.731 1.00 78.81 82 ALA A N 1
ATOM 648 C CA . ALA A 1 82 ? 4.766 7.420 -11.273 1.00 78.81 82 ALA A CA 1
ATOM 649 C C . ALA A 1 82 ? 3.237 7.354 -11.133 1.00 78.81 82 ALA A C 1
ATOM 651 O O . ALA A 1 82 ? 2.708 7.783 -10.110 1.00 78.81 82 ALA A O 1
ATOM 652 N N . MET A 1 83 ? 2.522 6.763 -12.098 1.00 75.12 83 MET A N 1
ATOM 653 C CA . MET A 1 83 ? 1.073 6.537 -11.991 1.00 75.12 83 MET A CA 1
ATOM 654 C C . MET A 1 83 ? 0.711 5.665 -10.783 1.00 75.12 83 MET A C 1
ATOM 656 O O . MET A 1 83 ? -0.219 5.985 -10.040 1.00 75.12 83 MET A O 1
ATOM 660 N N . LEU A 1 84 ? 1.454 4.586 -10.546 1.00 79.44 84 LEU A N 1
ATOM 661 C CA . LEU A 1 84 ? 1.222 3.675 -9.424 1.00 79.44 84 LEU A CA 1
ATOM 662 C C . LEU A 1 84 ? 1.553 4.305 -8.067 1.00 79.44 84 LEU A C 1
ATOM 664 O O . LEU A 1 84 ? 0.857 4.051 -7.083 1.00 79.44 84 LEU A O 1
ATOM 668 N N . LEU A 1 85 ? 2.576 5.158 -8.015 1.00 77.25 85 LEU A N 1
ATOM 669 C CA . LEU A 1 85 ? 2.917 5.947 -6.832 1.00 77.25 85 LEU A CA 1
ATOM 670 C C . LEU A 1 85 ? 1.849 7.001 -6.530 1.00 77.25 85 LEU A C 1
ATOM 672 O O . LEU A 1 85 ? 1.449 7.148 -5.379 1.00 77.25 85 LEU A O 1
ATOM 676 N N . ILE A 1 86 ? 1.352 7.702 -7.552 1.00 74.62 86 ILE A N 1
ATOM 677 C CA . ILE A 1 86 ? 0.295 8.715 -7.404 1.00 74.62 86 ILE A CA 1
ATOM 678 C C . ILE A 1 86 ? -1.027 8.073 -6.968 1.00 74.62 86 ILE A C 1
ATOM 680 O O . ILE A 1 86 ? -1.760 8.650 -6.168 1.00 74.62 86 ILE A O 1
ATOM 684 N N . THR A 1 87 ? -1.335 6.876 -7.469 1.00 72.19 87 THR A N 1
ATOM 685 C CA . THR A 1 87 ? -2.543 6.125 -7.084 1.00 72.19 87 THR A CA 1
ATOM 686 C C . THR A 1 87 ? -2.402 5.386 -5.750 1.00 72.19 87 THR A C 1
ATOM 688 O O . THR A 1 87 ? -3.403 4.908 -5.215 1.00 72.19 87 THR A O 1
ATOM 691 N N . GLY A 1 88 ? -1.191 5.288 -5.189 1.00 71.06 88 GLY A N 1
ATOM 692 C CA . GLY A 1 88 ? -0.925 4.518 -3.969 1.00 71.06 88 GLY A CA 1
ATOM 693 C C . GLY A 1 88 ? -1.108 3.005 -4.145 1.00 71.06 88 GLY A C 1
ATOM 694 O O . GLY A 1 88 ? -1.241 2.285 -3.165 1.00 71.06 88 GLY A O 1
ATOM 695 N N . ILE A 1 89 ? -1.151 2.512 -5.388 1.00 74.06 89 ILE A N 1
ATOM 696 C CA . ILE A 1 89 ? -1.378 1.091 -5.707 1.00 74.06 89 ILE A CA 1
ATOM 697 C C . ILE A 1 89 ? -0.056 0.334 -5.849 1.00 74.06 89 ILE A C 1
ATOM 699 O O . ILE A 1 89 ? -0.054 -0.892 -5.799 1.00 74.06 89 ILE A O 1
ATOM 703 N N . LEU A 1 90 ? 1.078 1.035 -5.966 1.00 74.81 90 LEU A N 1
ATOM 704 C CA . LEU A 1 90 ? 2.385 0.409 -6.174 1.00 74.81 90 LEU A CA 1
ATOM 705 C C . LEU A 1 90 ? 2.673 -0.698 -5.141 1.00 74.81 90 LEU A C 1
ATOM 707 O O . LEU A 1 90 ? 2.850 -1.850 -5.517 1.00 74.81 90 LEU A O 1
ATOM 711 N N . VAL A 1 91 ? 2.675 -0.382 -3.844 1.00 68.62 91 VAL A N 1
ATOM 712 C CA . VAL A 1 91 ? 3.027 -1.348 -2.786 1.00 68.62 91 VAL A CA 1
ATOM 713 C C . VAL A 1 91 ? 2.010 -2.500 -2.695 1.00 68.62 91 VAL A C 1
ATOM 715 O O . VAL A 1 91 ? 2.439 -3.659 -2.731 1.00 68.62 91 VAL A O 1
ATOM 718 N N . PRO A 1 92 ? 0.683 -2.250 -2.677 1.00 68.12 92 PRO A N 1
ATOM 719 C CA . PRO A 1 92 ? -0.315 -3.319 -2.740 1.00 68.12 92 PRO A CA 1
ATOM 720 C C . PRO A 1 92 ? -0.243 -4.180 -4.009 1.00 68.12 92 PRO A C 1
ATOM 722 O O . PRO A 1 92 ? -0.558 -5.361 -3.956 1.00 68.12 92 PRO A O 1
ATOM 725 N N . SER A 1 93 ? 0.180 -3.636 -5.151 1.00 71.44 93 SER A N 1
ATOM 726 C CA . SER A 1 93 ? 0.277 -4.406 -6.397 1.00 71.44 93 SER A CA 1
ATOM 727 C C . SER A 1 93 ? 1.420 -5.422 -6.389 1.00 71.44 93 SER A C 1
ATOM 729 O O . SER A 1 93 ? 1.340 -6.406 -7.119 1.00 71.44 93 SER A O 1
ATOM 731 N N . PHE A 1 94 ? 2.476 -5.199 -5.598 1.00 70.25 94 PHE A N 1
ATOM 732 C CA . PHE A 1 94 ? 3.645 -6.091 -5.539 1.00 70.25 94 PHE A CA 1
ATOM 733 C C . PHE A 1 94 ? 3.691 -6.955 -4.278 1.00 70.25 94 PHE A C 1
ATOM 735 O O . PHE A 1 94 ? 4.175 -8.080 -4.327 1.00 70.25 94 PHE A O 1
ATOM 742 N N . ILE A 1 95 ? 3.190 -6.445 -3.151 1.00 67.81 95 ILE A N 1
ATOM 743 C CA . ILE A 1 95 ? 3.264 -7.099 -1.830 1.00 67.81 95 ILE A CA 1
ATOM 744 C C . ILE A 1 95 ? 1.854 -7.471 -1.323 1.00 67.81 95 ILE A C 1
ATOM 746 O O . ILE A 1 95 ? 1.689 -7.962 -0.211 1.00 67.81 95 ILE A O 1
ATOM 750 N N . GLY A 1 96 ? 0.820 -7.271 -2.150 1.00 63.06 96 GLY A N 1
ATOM 751 C CA . GLY A 1 96 ? -0.603 -7.210 -1.794 1.00 63.06 96 GLY A CA 1
ATOM 752 C C . GLY A 1 96 ? -1.090 -8.143 -0.700 1.00 63.06 96 GLY A C 1
ATOM 753 O O . GLY A 1 96 ? -1.689 -7.675 0.265 1.00 63.06 96 GLY A O 1
ATOM 754 N N . ASN A 1 97 ? -0.807 -9.440 -0.798 1.00 58.59 97 ASN A N 1
ATOM 755 C CA . ASN A 1 97 ? -1.311 -10.387 0.192 1.00 58.59 97 ASN A CA 1
ATOM 756 C C . ASN A 1 97 ? -0.653 -10.194 1.570 1.00 58.59 97 ASN A C 1
ATOM 758 O O . ASN A 1 97 ? -1.314 -10.296 2.594 1.00 58.59 97 ASN A O 1
ATOM 762 N N . GLU A 1 98 ? 0.630 -9.842 1.624 1.00 67.75 98 GLU A N 1
ATOM 763 C CA . GLU A 1 98 ? 1.394 -9.734 2.870 1.00 67.75 98 GLU A CA 1
ATOM 764 C C . GLU A 1 98 ? 1.113 -8.429 3.633 1.00 67.75 98 GLU A C 1
ATOM 766 O O . GLU A 1 98 ? 1.010 -8.428 4.864 1.00 67.75 98 GLU A O 1
ATOM 771 N N . VAL A 1 99 ? 0.875 -7.321 2.921 1.00 65.25 99 VAL A N 1
ATOM 772 C CA . VAL A 1 99 ? 0.409 -6.064 3.541 1.00 65.25 99 VAL A CA 1
ATOM 773 C C . VAL A 1 99 ? -1.020 -6.220 4.073 1.00 65.25 99 VAL A C 1
ATOM 775 O O . VAL A 1 99 ? -1.303 -5.797 5.193 1.00 65.25 99 VAL A O 1
ATOM 778 N N . ILE A 1 100 ? -1.911 -6.885 3.329 1.00 64.81 100 ILE A N 1
ATOM 779 C CA . ILE A 1 100 ? -3.284 -7.156 3.784 1.00 64.81 100 ILE A CA 1
ATOM 780 C C . ILE A 1 100 ? -3.276 -8.092 5.004 1.00 64.81 100 ILE A C 1
ATOM 782 O O . ILE A 1 100 ? -3.908 -7.790 6.015 1.00 64.81 100 ILE A O 1
ATOM 786 N N . ILE A 1 101 ? -2.510 -9.187 4.961 1.00 71.81 101 ILE A N 1
ATOM 787 C CA . ILE A 1 101 ? -2.401 -10.151 6.069 1.00 71.81 101 ILE A CA 1
ATOM 788 C C . ILE A 1 101 ? -1.793 -9.506 7.323 1.00 71.81 101 ILE A C 1
ATOM 790 O O . ILE A 1 101 ? -2.270 -9.750 8.435 1.00 71.81 101 ILE A O 1
ATOM 794 N N . SER A 1 102 ? -0.759 -8.673 7.181 1.00 68.00 102 SER A N 1
ATOM 795 C CA . SER A 1 102 ? -0.153 -7.972 8.322 1.00 68.00 102 SER A CA 1
ATOM 796 C C . SER A 1 102 ? -1.083 -6.910 8.919 1.00 68.00 102 SER A C 1
ATOM 798 O O . SER A 1 102 ? -1.139 -6.786 10.146 1.00 68.00 102 SER A O 1
ATOM 800 N N . GLY A 1 103 ? -1.868 -6.218 8.085 1.00 72.44 103 GLY A N 1
ATOM 801 C CA . GLY A 1 103 ? -2.954 -5.335 8.513 1.00 72.44 103 GLY A CA 1
ATOM 802 C C . GLY A 1 103 ? -4.008 -6.074 9.342 1.00 72.44 103 GLY A C 1
ATOM 803 O O . GLY A 1 103 ? -4.233 -5.713 10.496 1.00 72.44 103 GLY A O 1
ATOM 804 N N . ILE A 1 104 ? -4.556 -7.175 8.815 1.00 74.75 104 ILE A N 1
ATOM 805 C CA . ILE A 1 104 ? -5.559 -8.011 9.504 1.00 74.75 104 ILE A CA 1
ATOM 806 C C . ILE A 1 104 ? -5.021 -8.541 10.839 1.00 74.75 104 ILE A C 1
ATOM 808 O O . ILE A 1 104 ? -5.710 -8.504 11.857 1.00 74.75 104 ILE A O 1
ATOM 812 N N . ARG A 1 105 ? -3.768 -9.012 10.877 1.00 78.00 105 ARG A N 1
ATOM 813 C CA . ARG A 1 105 ? -3.147 -9.507 12.117 1.00 78.00 105 ARG A CA 1
ATOM 814 C C . ARG A 1 105 ? -3.001 -8.397 13.165 1.00 78.00 105 ARG A C 1
ATOM 816 O O . ARG A 1 105 ? -3.157 -8.665 14.355 1.00 78.00 105 ARG A O 1
ATOM 823 N N . LYS A 1 106 ? -2.702 -7.162 12.746 1.00 79.69 106 LYS A N 1
ATOM 824 C CA . LYS A 1 106 ? -2.609 -6.003 13.644 1.00 79.69 106 LYS A CA 1
ATOM 825 C C . LYS A 1 106 ? -3.981 -5.602 14.186 1.00 79.69 106 LYS A C 1
ATOM 827 O O . LYS A 1 106 ? -4.089 -5.390 15.388 1.00 79.69 106 LYS A O 1
ATOM 832 N N . GLU A 1 107 ? -5.001 -5.525 13.334 1.00 79.88 107 GLU A N 1
ATOM 833 C CA . GLU A 1 107 ? -6.379 -5.219 13.748 1.00 79.88 107 GLU A CA 1
ATOM 834 C C . GLU A 1 107 ? -6.922 -6.268 14.720 1.00 79.88 107 GLU A C 1
ATOM 836 O O . GLU A 1 107 ? -7.430 -5.905 15.777 1.00 79.88 107 GLU A O 1
ATOM 841 N N . LYS A 1 108 ? -6.707 -7.560 14.440 1.00 88.06 108 LYS A N 1
ATOM 842 C CA . LYS A 1 108 ? -7.064 -8.649 15.359 1.00 88.06 108 LYS A CA 1
ATOM 843 C C . LYS A 1 108 ? -6.421 -8.474 16.738 1.00 88.06 108 LYS A C 1
ATOM 845 O O . LYS A 1 108 ? -7.103 -8.588 17.746 1.00 88.06 108 LYS A O 1
ATOM 850 N N . LYS A 1 109 ? -5.128 -8.136 16.788 1.00 88.06 109 LYS A N 1
ATOM 851 C CA . LYS A 1 109 ? -4.416 -7.898 18.053 1.00 88.06 109 LYS A CA 1
ATOM 852 C C . LYS A 1 109 ? -4.963 -6.694 18.828 1.00 88.06 109 LYS A C 1
ATOM 854 O O . LYS A 1 109 ? -4.885 -6.677 20.051 1.00 88.06 109 LYS A O 1
ATOM 859 N N . ILE A 1 110 ? -5.452 -5.665 18.135 1.00 86.69 110 ILE A N 1
ATOM 860 C CA . ILE A 1 110 ? -6.106 -4.519 18.782 1.00 86.69 110 ILE A CA 1
ATOM 861 C C . ILE A 1 110 ? -7.443 -4.968 19.373 1.00 86.69 110 ILE A C 1
ATOM 863 O O . ILE A 1 110 ? -7.696 -4.681 20.535 1.00 86.69 110 ILE A O 1
ATOM 867 N N . ALA A 1 111 ? -8.240 -5.723 18.613 1.00 91.19 111 ALA A N 1
ATOM 868 C CA . ALA A 1 111 ? -9.518 -6.251 19.079 1.00 91.19 111 ALA A CA 1
ATOM 869 C C . ALA A 1 111 ? -9.366 -7.152 20.317 1.00 91.19 111 ALA A C 1
ATOM 871 O O . ALA A 1 111 ? -10.079 -6.941 21.289 1.00 91.19 111 ALA A O 1
ATOM 872 N N . GLU A 1 112 ? -8.396 -8.075 20.322 1.00 93.25 112 GLU A N 1
ATOM 873 C CA . GLU A 1 112 ? -8.099 -8.940 21.481 1.00 93.25 112 GLU A CA 1
ATOM 874 C C . GLU A 1 112 ? -7.750 -8.124 22.737 1.00 93.25 112 GLU A C 1
ATOM 876 O O . GLU A 1 112 ? -8.237 -8.420 23.822 1.00 93.25 112 GLU A O 1
ATOM 881 N N . LYS A 1 113 ? -6.950 -7.056 22.601 1.00 94.06 113 LYS A N 1
ATOM 882 C CA . LYS A 1 113 ? -6.641 -6.166 23.733 1.00 94.06 113 LYS A CA 1
ATOM 883 C C . LYS A 1 113 ? -7.854 -5.392 24.227 1.00 94.06 113 LYS A C 1
ATOM 885 O O . LYS A 1 113 ? -7.993 -5.192 25.424 1.00 94.06 113 LYS A O 1
ATOM 890 N N . THR A 1 114 ? -8.699 -4.921 23.313 1.00 94.25 114 THR A N 1
ATOM 891 C CA . THR A 1 114 ? -9.930 -4.221 23.685 1.00 94.25 114 THR A CA 1
ATOM 892 C C . THR A 1 114 ? -10.895 -5.162 24.402 1.00 94.25 114 THR A C 1
ATOM 894 O O . THR A 1 114 ? -11.533 -4.745 25.357 1.00 94.25 114 THR A O 1
ATOM 897 N N . GLU A 1 115 ? -10.980 -6.427 23.989 1.00 94.19 115 GLU A N 1
ATOM 898 C CA . GLU A 1 115 ? -11.770 -7.448 24.683 1.00 94.19 115 GLU A CA 1
ATOM 899 C C . GLU A 1 115 ? -11.240 -7.704 26.100 1.00 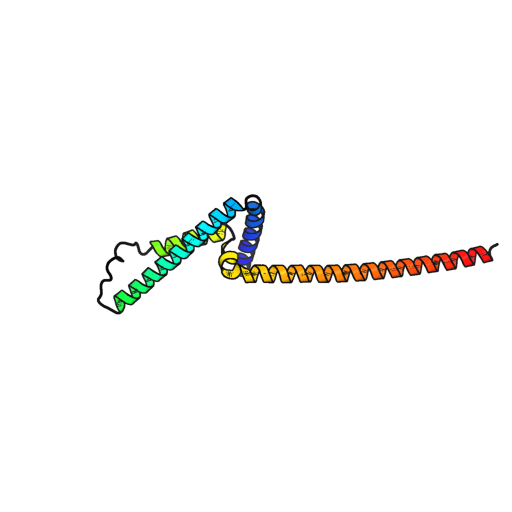94.19 115 GLU A C 1
ATOM 901 O O . GLU A 1 115 ? -12.019 -7.660 27.049 1.00 94.19 115 GLU A O 1
ATOM 906 N N . GLU A 1 116 ? -9.922 -7.861 26.259 1.00 95.31 116 GLU A N 1
ATOM 907 C CA . GLU A 1 116 ? -9.272 -7.997 27.570 1.00 95.31 116 GLU A CA 1
ATOM 908 C C . GLU A 1 116 ? -9.530 -6.765 28.459 1.00 95.31 116 GLU A C 1
ATOM 910 O O . GLU A 1 116 ? -9.933 -6.900 29.613 1.00 95.31 116 GLU A O 1
ATOM 915 N N . GLU A 1 117 ? -9.374 -5.549 27.924 1.00 94.19 117 GLU A N 1
ATOM 916 C CA . GLU A 1 117 ? -9.686 -4.306 28.642 1.00 94.19 117 GLU A CA 1
ATOM 917 C C . GLU A 1 117 ? -11.152 -4.279 29.106 1.00 94.19 117 GLU A C 1
ATOM 919 O O . GLU A 1 117 ? -11.409 -4.018 30.284 1.00 94.19 117 GLU A O 1
ATOM 924 N N . VAL A 1 118 ? -12.100 -4.629 28.230 1.00 95.44 118 VAL A N 1
ATOM 925 C CA . VAL A 1 118 ? -13.537 -4.698 28.550 1.00 95.44 118 VAL A CA 1
ATOM 926 C C . VAL A 1 118 ? -13.828 -5.750 29.621 1.00 95.44 118 VAL A C 1
ATOM 928 O O . VAL A 1 118 ? -14.605 -5.482 30.538 1.00 95.44 118 VAL A O 1
ATOM 931 N N . GLU A 1 119 ? -13.198 -6.923 29.561 1.00 96.00 119 GLU A N 1
ATOM 932 C CA . GLU A 1 119 ? -13.345 -7.959 30.587 1.00 96.00 119 GLU A CA 1
ATOM 933 C C . GLU A 1 119 ? -12.872 -7.447 31.955 1.00 96.00 119 GLU A C 1
ATOM 935 O O . GLU A 1 119 ? -13.607 -7.548 32.941 1.00 96.00 119 GLU A O 1
ATOM 940 N N . THR A 1 120 ? -11.714 -6.778 32.017 1.00 95.50 120 THR A N 1
ATOM 941 C CA . THR A 1 120 ? -11.236 -6.188 33.279 1.00 95.50 120 THR A CA 1
ATOM 942 C C . THR A 1 120 ? -12.131 -5.060 33.800 1.00 95.50 120 THR A C 1
ATOM 944 O O . THR A 1 120 ? -12.235 -4.858 35.013 1.00 95.50 120 THR A O 1
ATOM 947 N N . GLU A 1 121 ? -12.781 -4.295 32.920 1.00 94.56 121 GLU A N 1
ATOM 948 C CA . GLU A 1 121 ? -13.752 -3.275 33.322 1.00 94.56 121 GLU A CA 1
ATOM 949 C C . GLU A 1 121 ? -15.021 -3.904 33.901 1.00 94.56 121 GLU A C 1
ATOM 951 O O . GLU A 1 121 ? -15.501 -3.454 34.943 1.00 94.56 121 GLU A O 1
ATOM 956 N N . LEU A 1 122 ? -15.522 -4.986 33.299 1.00 94.75 122 LEU A N 1
ATOM 957 C CA . LEU A 1 122 ? -16.656 -5.744 33.829 1.00 94.75 122 LEU A CA 1
ATOM 958 C C . LEU A 1 122 ? -16.349 -6.329 35.212 1.00 94.75 122 LEU A C 1
ATOM 960 O O . LEU A 1 122 ? -17.191 -6.255 36.111 1.00 94.75 122 LEU A O 1
ATOM 964 N N . GLU A 1 123 ? -15.142 -6.859 35.420 1.00 95.38 123 GLU A N 1
ATOM 965 C CA . GLU A 1 123 ? -14.709 -7.349 36.732 1.00 95.38 123 GLU A CA 1
ATOM 966 C C . GLU A 1 123 ? -14.693 -6.240 37.792 1.00 95.38 123 GLU A C 1
ATOM 968 O O . GLU A 1 123 ? -15.210 -6.438 38.897 1.00 95.38 123 GLU A O 1
ATOM 973 N N . LYS A 1 124 ? -14.173 -5.053 37.454 1.00 95.75 124 LYS A N 1
ATOM 974 C CA . LYS A 1 124 ? -14.182 -3.879 38.348 1.00 95.75 124 LYS A CA 1
ATOM 975 C C . LYS A 1 124 ? -15.602 -3.410 38.662 1.00 95.75 124 LYS A C 1
ATOM 977 O O . LYS A 1 124 ? -15.901 -3.065 39.802 1.00 95.75 124 LYS A O 1
ATOM 982 N N . ILE A 1 125 ? -16.501 -3.414 37.681 1.00 95.81 125 ILE A N 1
ATOM 983 C CA . ILE A 1 125 ? -17.911 -3.062 37.903 1.00 95.81 125 ILE A CA 1
ATOM 984 C C . ILE A 1 125 ? -18.553 -4.060 38.871 1.00 95.81 125 ILE A C 1
ATOM 986 O O . ILE A 1 125 ? -19.227 -3.658 39.820 1.00 95.81 125 ILE A O 1
ATOM 990 N N . LYS A 1 126 ? -18.286 -5.356 38.697 1.00 95.12 126 LYS A N 1
ATOM 991 C CA . LYS A 1 126 ? -18.799 -6.411 39.577 1.00 95.12 126 LYS A CA 1
ATOM 992 C C . LYS A 1 126 ? -18.266 -6.293 41.007 1.00 95.12 126 LYS A C 1
ATOM 994 O O . LYS A 1 126 ? -18.999 -6.563 41.961 1.00 95.12 126 LYS A O 1
ATOM 999 N N . SER A 1 127 ? -17.007 -5.885 41.188 1.00 94.69 127 SER A N 1
ATOM 1000 C CA . SER A 1 127 ? -16.467 -5.624 42.527 1.00 94.69 127 SER A CA 1
ATOM 1001 C C . SER A 1 127 ? -17.134 -4.414 43.178 1.00 94.69 127 SER A C 1
ATOM 1003 O O . SER A 1 127 ? -17.511 -4.497 44.346 1.00 94.69 127 SER A O 1
ATOM 1005 N N . VAL A 1 128 ? -17.362 -3.336 42.420 1.00 94.75 128 VAL A N 1
ATOM 1006 C CA . VAL A 1 128 ? -18.092 -2.148 42.897 1.00 94.75 128 VAL A CA 1
ATOM 1007 C C . VAL A 1 128 ? -19.527 -2.504 43.295 1.00 94.75 128 VAL A C 1
ATOM 1009 O O . VAL A 1 128 ? -19.987 -2.093 44.358 1.00 94.75 128 VAL A O 1
ATOM 1012 N N . GLU A 1 129 ? -20.227 -3.321 42.504 1.00 96.00 129 GLU A N 1
ATOM 1013 C CA . GLU A 1 129 ? -21.579 -3.794 42.829 1.00 96.00 129 GLU A CA 1
ATOM 1014 C C . GLU A 1 129 ? -21.604 -4.567 44.160 1.00 96.00 129 GLU A C 1
ATOM 1016 O O . GLU A 1 129 ? -22.465 -4.339 45.015 1.00 96.00 129 GLU A O 1
ATOM 1021 N N . LYS A 1 130 ? -20.619 -5.445 44.381 1.00 95.94 130 LYS A N 1
ATOM 1022 C CA . LYS A 1 130 ? -20.487 -6.221 45.621 1.00 95.94 130 LYS A CA 1
ATOM 1023 C C . LYS A 1 130 ? -20.206 -5.333 46.835 1.00 95.94 130 LYS A C 1
ATOM 1025 O O . LYS A 1 130 ? -20.785 -5.550 47.904 1.00 95.94 130 LYS A O 1
ATOM 1030 N N . GLU A 1 131 ? -19.328 -4.345 46.689 1.00 95.44 131 GLU A N 1
ATOM 1031 C CA . GLU A 1 131 ? -19.056 -3.363 47.740 1.00 95.44 131 GLU A CA 1
ATOM 1032 C C . GLU A 1 131 ? -20.310 -2.550 48.067 1.00 95.44 131 GLU A C 1
ATOM 1034 O O . GLU A 1 131 ? -20.667 -2.431 49.240 1.00 95.44 131 GLU A O 1
ATOM 1039 N N . MET A 1 132 ? -21.042 -2.088 47.050 1.00 92.69 132 MET A N 1
ATOM 1040 C CA . MET A 1 132 ? -22.288 -1.343 47.231 1.00 92.69 132 MET A CA 1
ATOM 1041 C C . MET A 1 132 ? -23.345 -2.173 47.968 1.00 92.69 132 MET A C 1
ATOM 1043 O O . MET A 1 132 ? -23.971 -1.681 48.906 1.00 92.69 132 MET A O 1
ATOM 1047 N N . LYS A 1 133 ? -23.484 -3.461 47.630 1.00 95.00 133 LYS A N 1
ATOM 1048 C CA . LYS A 1 133 ? -24.374 -4.386 48.345 1.00 95.00 133 LYS A CA 1
ATOM 1049 C C . LYS A 1 133 ? -23.980 -4.553 49.816 1.00 95.00 133 LYS A C 1
ATOM 1051 O O . LYS A 1 133 ? -24.837 -4.516 50.692 1.00 95.00 133 LYS A O 1
ATOM 1056 N N . THR A 1 134 ? -22.681 -4.655 50.093 1.00 94.31 134 THR A N 1
ATOM 1057 C CA . THR A 1 134 ? -22.155 -4.753 51.466 1.00 94.31 134 THR A CA 1
ATOM 1058 C C . THR A 1 134 ? -22.437 -3.480 52.272 1.00 94.31 134 THR A C 1
ATOM 1060 O O . THR A 1 134 ? -22.724 -3.547 53.466 1.00 94.31 134 THR A O 1
ATOM 1063 N N . VAL A 1 135 ? -22.355 -2.305 51.640 1.00 93.19 13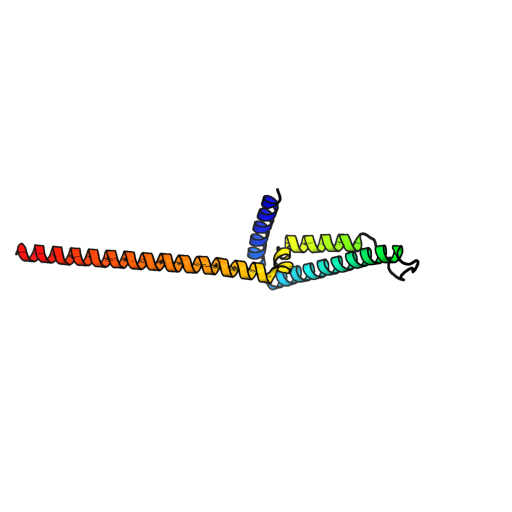5 VAL A N 1
ATOM 1064 C CA . VAL A 1 135 ? -22.699 -1.021 52.272 1.00 93.19 135 VAL A CA 1
ATOM 1065 C C . VAL A 1 135 ? -24.186 -0.970 52.622 1.00 93.19 135 VAL A C 1
ATOM 1067 O O . VAL A 1 135 ? -24.518 -0.586 53.741 1.00 93.19 135 VAL A O 1
ATOM 1070 N N . ILE A 1 136 ? -25.064 -1.412 51.716 1.00 92.12 136 ILE A N 1
ATOM 1071 C CA . ILE A 1 136 ? -26.513 -1.487 51.959 1.00 92.12 136 ILE A CA 1
ATOM 1072 C C . ILE A 1 136 ? -26.822 -2.406 53.150 1.00 92.12 136 ILE A C 1
ATOM 1074 O O . ILE A 1 136 ? -27.536 -1.990 54.056 1.00 92.12 136 ILE A O 1
ATOM 1078 N N . GLU A 1 137 ? -26.235 -3.607 53.198 1.00 93.12 137 GLU A N 1
ATOM 1079 C CA . GLU A 1 137 ? -26.435 -4.563 54.304 1.00 93.12 137 GLU A CA 1
ATOM 1080 C C . GLU A 1 137 ? -25.959 -4.011 55.660 1.00 93.12 137 GLU A C 1
ATOM 1082 O O . GLU A 1 137 ? -26.594 -4.225 56.696 1.00 93.12 137 GLU A O 1
ATOM 1087 N N . LYS A 1 138 ? -24.845 -3.267 55.679 1.00 91.94 138 LYS A N 1
ATOM 1088 C CA . LYS A 1 138 ? -24.359 -2.609 56.902 1.00 91.94 138 LYS A CA 1
ATOM 1089 C C . LYS A 1 138 ? -25.276 -1.475 57.351 1.00 91.94 138 LYS A C 1
ATOM 1091 O O . LYS A 1 138 ? -25.466 -1.316 58.553 1.00 91.94 138 LYS A O 1
ATOM 1096 N N . LEU A 1 139 ? -25.818 -0.695 56.416 1.00 89.56 139 LEU A N 1
ATOM 1097 C CA . LEU A 1 139 ? -26.749 0.394 56.719 1.00 89.56 139 LEU A CA 1
ATOM 1098 C C . LEU A 1 139 ? -28.067 -0.144 57.285 1.00 89.56 139 LEU A C 1
ATOM 1100 O O . LEU A 1 139 ? -28.495 0.332 58.335 1.00 89.56 139 LEU A O 1
ATOM 1104 N N . SER A 1 140 ? -28.649 -1.183 56.677 1.00 84.69 140 SER A N 1
ATOM 1105 C CA . SER A 1 140 ? -29.883 -1.801 57.184 1.00 84.69 140 SER A CA 1
ATOM 1106 C C . SER A 1 140 ? -29.711 -2.358 58.600 1.00 84.69 140 SER A C 1
ATOM 1108 O O . SER A 1 140 ? -30.576 -2.173 59.449 1.00 84.69 140 SER A O 1
ATOM 1110 N N . GLY A 1 141 ? -28.560 -2.972 58.899 1.00 84.06 141 GLY A N 1
ATOM 1111 C CA . GLY A 1 141 ? -28.267 -3.482 60.242 1.00 84.06 141 GLY A CA 1
ATOM 1112 C C . GLY A 1 141 ? -28.007 -2.402 61.304 1.00 84.06 141 GLY A C 1
ATOM 1113 O O . GLY A 1 141 ? -28.019 -2.709 62.496 1.00 84.06 141 GLY A O 1
ATOM 1114 N N . ILE A 1 142 ? -27.735 -1.154 60.907 1.00 87.75 142 ILE A N 1
ATOM 1115 C CA . ILE A 1 142 ? -27.646 -0.008 61.827 1.00 87.75 142 ILE A CA 1
ATOM 1116 C C . ILE A 1 142 ? -29.042 0.555 62.094 1.00 87.75 142 ILE A C 1
ATOM 1118 O O . ILE A 1 142 ? -29.362 0.848 63.242 1.00 87.75 142 ILE A O 1
ATOM 1122 N N . GLU A 1 143 ? -29.873 0.671 61.059 1.00 78.69 143 GLU A N 1
ATOM 1123 C CA . GLU A 1 143 ? -31.249 1.166 61.165 1.00 78.69 143 GLU A CA 1
ATOM 1124 C C . GLU A 1 143 ? -32.092 0.291 62.110 1.00 78.69 143 GLU A C 1
ATOM 1126 O O . GLU A 1 143 ? -32.764 0.806 62.999 1.00 78.69 143 GLU A O 1
ATOM 1131 N N . GLU A 1 144 ? -31.936 -1.033 62.028 1.00 81.31 144 GLU A N 1
ATOM 1132 C CA . GLU A 1 144 ? -32.617 -2.010 62.892 1.00 81.31 144 GLU A CA 1
ATOM 1133 C C . GLU A 1 144 ? -32.151 -1.984 64.364 1.00 81.31 144 GLU A C 1
ATOM 1135 O O . GLU A 1 144 ? -32.830 -2.511 65.236 1.00 81.31 144 GLU A O 1
ATOM 1140 N N . LYS A 1 145 ? -30.996 -1.371 64.665 1.00 78.38 145 LYS A N 1
ATOM 1141 C CA . LYS A 1 145 ? -30.485 -1.199 66.042 1.00 78.38 145 LYS A CA 1
ATOM 1142 C C . LYS A 1 145 ? -30.866 0.137 66.679 1.00 78.38 145 LYS A C 1
ATOM 1144 O O . LYS A 1 145 ? -30.624 0.320 67.872 1.00 78.38 145 LYS A O 1
ATOM 1149 N N . ILE A 1 146 ? -31.343 1.090 65.880 1.00 73.88 146 ILE A N 1
ATOM 1150 C CA . ILE A 1 146 ? -31.722 2.437 66.329 1.00 73.88 146 ILE A CA 1
ATOM 1151 C C . ILE A 1 146 ? -33.227 2.510 66.650 1.00 73.88 146 ILE A C 1
ATOM 1153 O O . ILE A 1 146 ? -33.628 3.371 67.435 1.00 73.88 146 ILE A O 1
ATOM 1157 N N . VAL A 1 147 ? -34.032 1.610 66.075 1.00 53.06 147 VAL A N 1
ATOM 1158 C CA . VAL A 1 147 ? -35.464 1.403 66.373 1.00 53.06 147 VAL A CA 1
ATOM 1159 C C . VAL A 1 147 ? -35.632 0.420 67.528 1.00 53.06 147 VAL A C 1
ATOM 1161 O O . VAL A 1 147 ? -36.509 0.681 68.381 1.00 53.06 147 VAL A O 1
#